Protein AF-A0A349B071-F1 (afdb_monomer_lite)

Foldseek 3Di:
DDDDDDPDDPPPPPDPPPLDDDCPDPLLVLQQVLCCVQQVDGDDPVSSRVSSSCCSVPVDHSVRVSLCSNLDLNSLQVVQQVVCCVPPVHGDDPVSSVVSSVVVVVPDDPD

Secondary structure (DSSP, 8-state):
----------------------TTSHHHHHHHHHHHHHHSSPPPHHHHHHHHHHHHHTSS-HHHHHHHHHTSHHHHHHHHHHHHHHHHSSPPPHHHHHHHHHHHHTT----

Radius of gyration: 20.9 Å; chains: 1; bounding box: 76×20×43 Å

pLDDT: mean 77.01, std 16.57, range [37.56, 96.5]

Sequence (111 aa):
GGPDRPLSGMRACRPDLRVVFDPAGPTADHVRAAFSLFLGRAPSSAELQEHTVAIDSGWIGRLEHARSLAVSLEWVGRTVDALYRSALGRPADDAGLRYWRDQVAAGLAIT

Structure (mmCIF, N/CA/C/O backbone):
data_AF-A0A349B071-F1
#
_entry.id   AF-A0A349B071-F1
#
loop_
_atom_site.group_PDB
_atom_site.id
_atom_site.type_symbol
_atom_site.label_atom_id
_atom_site.label_alt_id
_atom_site.label_comp_id
_atom_site.label_asym_id
_atom_site.label_entity_id
_atom_site.label_seq_id
_atom_site.pdbx_PDB_ins_code
_atom_site.Cartn_x
_atom_site.Cartn_y
_atom_site.Cartn_z
_atom_site.occupancy
_atom_site.B_iso_or_equiv
_atom_site.auth_seq_id
_atom_site.auth_comp_id
_atom_site.auth_asym_id
_atom_site.auth_atom_id
_atom_site.pdbx_PDB_model_num
ATOM 1 N N . GLY A 1 1 ? 58.998 -12.044 -7.816 1.00 37.56 1 GLY A N 1
ATOM 2 C CA . GLY A 1 1 ? 57.670 -11.495 -7.478 1.00 37.56 1 GLY A CA 1
ATOM 3 C C . GLY A 1 1 ? 57.032 -11.102 -8.783 1.00 37.56 1 GLY A C 1
ATOM 4 O O . GLY A 1 1 ? 57.682 -10.407 -9.542 1.00 37.56 1 GLY A O 1
ATOM 5 N N . GLY A 1 2 ? 55.926 -11.695 -9.211 1.00 42.56 2 GLY A N 1
ATOM 6 C CA . GLY A 1 2 ? 54.642 -11.737 -8.508 1.00 42.56 2 GLY A CA 1
ATOM 7 C C . GLY A 1 2 ? 53.715 -10.776 -9.271 1.00 42.56 2 GLY A C 1
ATOM 8 O O . GLY A 1 2 ? 54.002 -9.581 -9.254 1.00 42.56 2 GLY A O 1
ATOM 9 N N . PRO A 1 3 ? 52.723 -11.260 -10.043 1.00 51.94 3 PRO A N 1
ATOM 10 C CA . PRO A 1 3 ? 51.880 -10.409 -10.873 1.00 51.94 3 PRO A CA 1
ATOM 11 C C . PRO A 1 3 ? 50.629 -9.988 -10.094 1.00 51.94 3 PRO A C 1
ATOM 13 O O . PRO A 1 3 ? 49.746 -10.809 -9.888 1.00 51.94 3 PRO A O 1
ATOM 16 N N . ASP A 1 4 ? 50.508 -8.713 -9.727 1.00 43.84 4 ASP A N 1
ATOM 17 C CA . ASP A 1 4 ? 49.299 -8.190 -9.078 1.00 43.84 4 ASP A CA 1
ATOM 18 C C . ASP A 1 4 ? 48.683 -7.072 -9.921 1.00 43.84 4 ASP A C 1
ATOM 20 O O . ASP A 1 4 ? 48.942 -5.881 -9.753 1.00 43.84 4 ASP A O 1
ATOM 24 N N . ARG A 1 5 ? 47.858 -7.485 -10.887 1.00 54.44 5 ARG A N 1
ATOM 25 C CA . ARG A 1 5 ? 46.937 -6.606 -11.611 1.00 54.44 5 ARG A CA 1
ATOM 26 C C . ARG A 1 5 ? 45.577 -6.734 -10.910 1.00 54.44 5 ARG A C 1
ATOM 28 O O . ARG A 1 5 ? 44.997 -7.817 -10.981 1.00 54.44 5 ARG A O 1
ATOM 35 N N . PRO A 1 6 ? 45.052 -5.708 -10.218 1.00 45.72 6 PRO A N 1
ATOM 36 C CA . PRO A 1 6 ? 43.783 -5.852 -9.516 1.00 45.72 6 PRO A CA 1
ATOM 37 C C . PRO A 1 6 ? 42.625 -6.044 -10.505 1.00 45.72 6 PRO A C 1
ATOM 39 O O . PRO A 1 6 ? 42.352 -5.198 -11.358 1.00 45.72 6 PRO A O 1
ATOM 42 N N . LEU A 1 7 ? 41.925 -7.170 -10.355 1.00 47.44 7 LEU A N 1
ATOM 43 C CA . LEU A 1 7 ? 40.583 -7.398 -10.879 1.00 47.44 7 LEU A CA 1
ATOM 44 C C . LEU A 1 7 ? 39.598 -6.560 -10.054 1.00 47.44 7 LEU A C 1
ATOM 46 O O . LEU A 1 7 ? 39.198 -6.964 -8.967 1.00 47.44 7 LEU A O 1
ATOM 50 N N . SER A 1 8 ? 39.190 -5.393 -10.545 1.00 45.97 8 SER A N 1
ATOM 51 C CA . SER A 1 8 ? 37.939 -4.767 -10.096 1.00 45.97 8 SER A CA 1
ATOM 52 C C . SER A 1 8 ? 37.498 -3.697 -11.071 1.00 45.97 8 SER A C 1
ATOM 54 O O . SER A 1 8 ? 37.902 -2.541 -11.029 1.00 45.97 8 SER A O 1
ATOM 56 N N . GLY A 1 9 ? 36.661 -4.138 -11.996 1.00 41.72 9 GLY A N 1
ATOM 57 C CA . GLY A 1 9 ? 36.051 -3.293 -12.997 1.00 41.72 9 GLY A CA 1
ATOM 58 C C . GLY A 1 9 ? 34.989 -4.057 -13.763 1.00 41.72 9 GLY A C 1
ATOM 59 O O . GLY A 1 9 ? 34.910 -3.914 -14.977 1.00 41.72 9 GLY A O 1
ATOM 60 N N . MET A 1 10 ? 34.161 -4.858 -13.079 1.00 38.44 10 MET A N 1
ATOM 61 C CA . MET 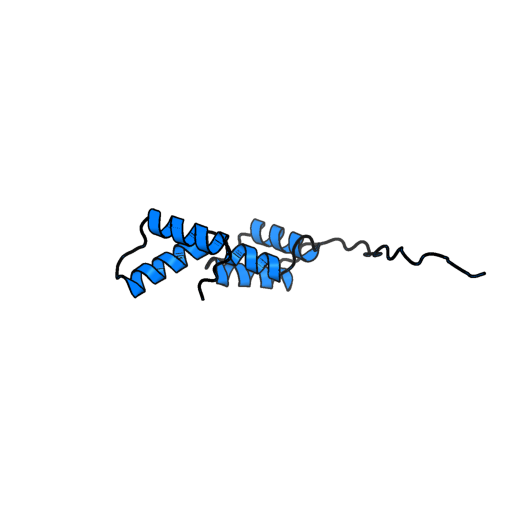A 1 10 ? 32.823 -5.164 -13.590 1.00 38.44 10 MET A CA 1
ATOM 62 C C . MET A 1 10 ? 32.030 -3.850 -13.580 1.00 38.44 10 MET A C 1
ATOM 64 O O . MET A 1 10 ? 31.149 -3.620 -12.760 1.00 38.44 10 MET A O 1
ATOM 68 N N . ARG A 1 11 ? 32.369 -2.952 -14.513 1.00 46.16 11 ARG A N 1
ATOM 69 C CA . ARG A 1 11 ? 31.387 -2.038 -15.071 1.00 46.16 11 ARG A CA 1
ATOM 70 C C . ARG A 1 11 ? 30.326 -2.960 -15.633 1.00 46.16 11 ARG A C 1
ATOM 72 O O . ARG A 1 11 ? 30.576 -3.660 -16.612 1.00 46.16 11 ARG A O 1
ATOM 79 N N . ALA A 1 12 ? 29.175 -3.003 -14.977 1.00 49.16 12 ALA A N 1
ATOM 80 C CA . ALA A 1 12 ? 27.976 -3.494 -15.612 1.00 49.16 12 ALA A CA 1
ATOM 81 C C . ALA A 1 12 ? 27.814 -2.681 -16.904 1.00 49.16 12 ALA A C 1
ATOM 83 O O . ALA A 1 12 ? 27.376 -1.533 -16.877 1.00 49.16 12 ALA A O 1
ATOM 84 N N . CYS A 1 13 ? 28.229 -3.248 -18.037 1.00 41.84 13 CYS A N 1
ATOM 85 C CA . CYS A 1 13 ? 27.707 -2.840 -19.328 1.00 41.84 13 CYS A CA 1
ATOM 86 C C . CYS A 1 13 ? 26.235 -3.257 -19.313 1.00 41.84 13 CYS A C 1
ATOM 88 O O . CYS A 1 13 ? 25.897 -4.343 -19.774 1.00 41.84 13 CYS A O 1
ATOM 90 N N . ARG A 1 14 ? 25.357 -2.444 -18.712 1.00 52.12 14 ARG A N 1
ATOM 91 C CA . ARG A 1 14 ? 23.936 -2.518 -19.052 1.00 52.12 14 ARG A CA 1
ATOM 92 C C . ARG A 1 14 ? 23.844 -1.932 -20.462 1.00 52.12 14 ARG A C 1
ATOM 94 O O . ARG A 1 14 ? 24.233 -0.775 -20.628 1.00 52.12 14 ARG A O 1
ATOM 101 N N . PRO A 1 15 ? 23.421 -2.707 -21.477 1.00 45.88 15 PRO A N 1
ATOM 102 C CA . PRO A 1 15 ? 23.109 -2.117 -22.768 1.00 45.88 15 PRO A CA 1
ATOM 103 C C . PRO A 1 15 ? 22.027 -1.057 -22.548 1.00 45.88 15 PRO A C 1
ATOM 105 O O . PRO A 1 15 ? 21.261 -1.156 -21.586 1.00 45.88 15 PRO A O 1
ATOM 108 N N . ASP A 1 16 ? 22.018 -0.046 -23.411 1.00 46.44 16 ASP A N 1
ATOM 109 C CA . ASP A 1 16 ? 21.072 1.071 -23.463 1.00 46.44 16 ASP A CA 1
ATOM 110 C C . ASP A 1 16 ? 19.626 0.555 -23.614 1.00 46.44 16 ASP A C 1
ATOM 112 O O . ASP A 1 16 ? 19.023 0.567 -24.685 1.00 46.44 16 ASP A O 1
ATOM 116 N N . LEU A 1 17 ? 19.078 -0.015 -22.540 1.00 51.28 17 LEU A N 1
ATOM 117 C CA . LEU A 1 17 ? 17.709 -0.481 -22.484 1.00 51.28 17 LEU A CA 1
ATOM 118 C C . LEU A 1 17 ? 16.872 0.771 -22.285 1.00 51.28 17 LEU A C 1
ATOM 120 O O . LEU A 1 17 ? 16.696 1.242 -21.160 1.00 51.28 17 LEU A O 1
ATOM 124 N N . ARG A 1 18 ? 16.362 1.325 -23.386 1.00 62.19 18 ARG A N 1
ATOM 125 C CA . ARG A 1 18 ? 15.222 2.232 -23.310 1.00 62.19 18 ARG A CA 1
ATOM 126 C C . ARG A 1 18 ? 14.117 1.509 -22.546 1.00 62.19 18 ARG A C 1
ATOM 128 O O . ARG A 1 18 ? 13.508 0.581 -23.070 1.00 62.19 18 ARG A O 1
ATOM 135 N N . VAL A 1 19 ? 13.890 1.925 -21.303 1.00 67.19 19 VAL A N 1
ATOM 136 C CA . VAL A 1 19 ? 12.751 1.485 -20.498 1.00 67.19 19 VAL A CA 1
ATOM 137 C C . VAL A 1 19 ? 11.515 2.111 -21.130 1.00 67.19 19 VAL A C 1
ATOM 139 O O . VAL A 1 19 ? 11.153 3.249 -20.839 1.00 67.19 19 VAL A O 1
ATOM 142 N N . VAL A 1 20 ? 10.931 1.405 -22.093 1.00 76.44 20 VAL A N 1
ATOM 143 C CA . VAL A 1 20 ? 9.647 1.769 -22.683 1.00 76.44 20 VAL A CA 1
ATOM 144 C C . VAL A 1 20 ? 8.570 1.172 -21.793 1.00 76.44 20 VAL A C 1
ATOM 146 O O . VAL A 1 20 ? 8.600 -0.019 -21.499 1.00 76.44 20 VAL A O 1
ATOM 149 N N . PHE A 1 21 ? 7.631 2.004 -21.354 1.00 85.81 21 PHE A N 1
ATOM 150 C CA . PHE A 1 21 ? 6.469 1.537 -20.613 1.00 85.81 21 PHE A CA 1
ATOM 151 C C . PHE A 1 21 ? 5.613 0.617 -21.494 1.00 85.81 21 PHE A C 1
ATOM 153 O O . PHE A 1 21 ? 5.095 1.061 -22.519 1.00 85.81 21 PHE A O 1
ATOM 160 N N . ASP A 1 22 ? 5.438 -0.633 -21.066 1.00 88.00 22 ASP A N 1
ATOM 161 C CA . ASP A 1 22 ? 4.524 -1.587 -21.690 1.00 88.00 22 ASP A CA 1
ATOM 162 C C . ASP A 1 22 ? 3.291 -1.823 -20.791 1.00 88.00 22 ASP A C 1
ATOM 164 O O . ASP A 1 22 ? 3.377 -2.556 -19.801 1.00 88.00 22 ASP A O 1
ATOM 168 N N . PRO A 1 23 ? 2.123 -1.218 -21.092 1.00 86.12 23 PRO A N 1
ATOM 169 C CA . PRO A 1 23 ? 0.927 -1.335 -20.251 1.00 86.12 23 PRO A CA 1
ATOM 170 C C . PRO A 1 23 ? 0.319 -2.746 -20.229 1.00 86.12 23 PRO A C 1
ATOM 172 O O . PRO A 1 23 ? -0.465 -3.058 -19.324 1.00 86.12 23 PRO A O 1
ATOM 175 N N . ALA A 1 24 ? 0.645 -3.588 -21.212 1.00 90.12 24 ALA A N 1
ATOM 176 C CA . ALA A 1 24 ? 0.177 -4.971 -21.318 1.00 90.12 24 ALA A CA 1
ATOM 177 C C . ALA A 1 24 ? 1.210 -5.994 -20.810 1.00 90.12 24 ALA A C 1
ATOM 179 O O . ALA A 1 24 ? 0.949 -7.194 -20.844 1.00 90.12 24 ALA A O 1
ATOM 180 N N . GLY A 1 25 ? 2.367 -5.526 -20.342 1.00 92.56 25 GLY A N 1
ATOM 181 C CA . GLY A 1 25 ? 3.492 -6.380 -20.003 1.00 92.56 25 GLY A CA 1
ATOM 182 C C . GLY A 1 25 ? 3.381 -7.060 -18.641 1.00 92.56 25 GLY A C 1
ATOM 183 O O . GLY A 1 25 ? 2.588 -6.657 -17.785 1.00 92.56 25 GLY A O 1
ATOM 184 N N . PRO A 1 26 ? 4.263 -8.036 -18.367 1.00 93.69 26 PRO A N 1
ATOM 185 C CA . PRO A 1 26 ? 4.257 -8.785 -17.112 1.00 93.69 26 PRO A CA 1
ATOM 186 C C . PRO A 1 26 ? 4.547 -7.909 -15.883 1.00 93.69 26 PRO A C 1
ATOM 188 O O . PRO A 1 26 ? 4.120 -8.234 -14.774 1.00 93.69 26 PRO A O 1
ATOM 191 N N . THR A 1 27 ? 5.285 -6.806 -16.046 1.00 93.62 27 THR A N 1
ATOM 192 C CA . THR A 1 27 ? 5.494 -5.827 -14.969 1.00 93.62 27 THR A CA 1
ATOM 193 C C . THR A 1 27 ? 4.196 -5.060 -14.675 1.00 93.62 27 THR A C 1
ATOM 195 O O . THR A 1 27 ? 3.823 -4.937 -13.509 1.00 93.62 27 THR A O 1
ATOM 198 N N . ALA A 1 28 ? 3.449 -4.640 -15.701 1.00 95.12 28 ALA A N 1
ATOM 199 C CA . ALA A 1 28 ? 2.148 -3.991 -15.535 1.00 95.12 28 ALA A CA 1
ATOM 200 C C . ALA A 1 28 ? 1.091 -4.937 -14.924 1.00 95.12 28 ALA A C 1
ATOM 202 O O . ALA A 1 28 ? 0.307 -4.515 -14.070 1.00 95.12 28 ALA A O 1
ATOM 203 N N . ASP A 1 29 ? 1.101 -6.226 -15.285 1.00 96.50 29 ASP A N 1
ATOM 204 C CA . ASP A 1 29 ? 0.261 -7.252 -14.647 1.00 96.50 29 ASP A CA 1
ATOM 205 C C . ASP A 1 29 ? 0.575 -7.416 -13.160 1.00 96.50 29 ASP A C 1
ATOM 207 O O . ASP A 1 29 ? -0.336 -7.460 -12.331 1.00 96.50 29 ASP A O 1
ATOM 211 N N . HIS A 1 30 ? 1.862 -7.445 -12.802 1.00 94.88 30 HIS A N 1
ATOM 212 C CA . HIS A 1 30 ? 2.281 -7.462 -11.404 1.00 94.88 30 HIS A CA 1
ATOM 213 C C . HIS A 1 30 ? 1.753 -6.239 -10.638 1.00 94.88 30 HIS A C 1
ATOM 215 O O . HIS A 1 30 ? 1.205 -6.407 -9.549 1.00 94.88 30 HIS A O 1
ATOM 221 N N . VAL A 1 31 ? 1.872 -5.028 -11.197 1.00 95.44 31 VAL A N 1
ATOM 222 C CA . VAL A 1 31 ? 1.374 -3.799 -10.553 1.00 95.44 31 VAL A CA 1
ATOM 223 C C . VAL A 1 31 ? -0.141 -3.869 -10.340 1.00 95.44 31 VAL A C 1
ATOM 225 O O . VAL A 1 31 ? -0.609 -3.620 -9.229 1.00 95.44 31 VAL A O 1
ATOM 228 N N . ARG A 1 32 ? -0.917 -4.286 -11.352 1.00 95.81 32 ARG A N 1
ATOM 229 C CA . ARG A 1 32 ? -2.377 -4.467 -11.228 1.00 95.81 32 ARG A CA 1
ATOM 230 C C . ARG A 1 32 ? -2.757 -5.477 -10.146 1.00 95.81 32 ARG A C 1
ATOM 232 O O . ARG A 1 32 ? -3.647 -5.202 -9.336 1.00 95.81 32 ARG A O 1
ATOM 239 N N . ALA A 1 33 ? -2.087 -6.628 -10.121 1.00 92.50 33 ALA A N 1
ATOM 240 C CA . ALA A 1 33 ? -2.337 -7.673 -9.135 1.00 92.50 33 ALA A CA 1
ATOM 241 C C . ALA A 1 33 ? -1.990 -7.204 -7.715 1.00 92.50 33 ALA A C 1
ATOM 243 O O . ALA A 1 33 ? -2.775 -7.413 -6.793 1.00 92.50 33 ALA A O 1
ATOM 244 N N . ALA A 1 34 ? -0.859 -6.514 -7.543 1.00 90.75 34 ALA A N 1
ATOM 245 C CA . ALA A 1 34 ? -0.432 -5.998 -6.248 1.00 90.75 34 ALA A CA 1
ATOM 246 C C . ALA A 1 34 ? -1.398 -4.927 -5.710 1.00 90.75 34 ALA A C 1
ATOM 248 O O . ALA A 1 34 ? -1.799 -4.990 -4.551 1.00 90.75 34 ALA A O 1
ATOM 249 N N . PHE A 1 35 ? -1.848 -3.996 -6.555 1.00 91.19 35 PHE A N 1
ATOM 250 C CA . PHE A 1 35 ? -2.863 -3.003 -6.183 1.00 91.19 35 PHE A CA 1
ATOM 251 C C . PHE A 1 35 ? -4.197 -3.653 -5.802 1.00 91.19 35 PHE A C 1
ATOM 253 O O . PHE A 1 35 ? -4.806 -3.278 -4.802 1.00 91.19 35 PHE A O 1
ATOM 260 N N . SER A 1 36 ? -4.628 -4.672 -6.546 1.00 88.75 36 SER A N 1
ATOM 261 C CA . SER A 1 36 ? -5.863 -5.395 -6.229 1.00 88.75 36 SER A CA 1
ATOM 262 C C . SER A 1 36 ? -5.754 -6.139 -4.895 1.00 88.75 36 SER A C 1
ATOM 264 O O . SER A 1 36 ? -6.683 -6.090 -4.09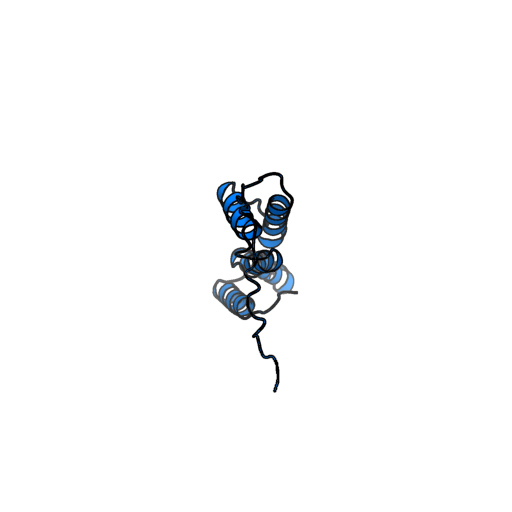4 1.00 88.75 36 SER A O 1
ATOM 266 N N . LEU A 1 37 ? -4.612 -6.781 -4.630 1.00 81.94 37 LEU A N 1
ATOM 267 C CA . LEU A 1 37 ? -4.375 -7.553 -3.411 1.00 81.94 37 LEU A CA 1
ATOM 268 C C . LEU A 1 37 ? -4.264 -6.667 -2.163 1.00 81.94 37 LEU A C 1
ATOM 270 O O . LEU A 1 37 ? -4.896 -6.953 -1.151 1.00 81.94 37 LEU A O 1
ATOM 274 N N . PHE A 1 38 ? -3.468 -5.598 -2.228 1.00 81.56 38 PHE A N 1
ATOM 275 C CA . PHE A 1 38 ? -3.160 -4.773 -1.056 1.00 81.56 38 PHE A CA 1
ATOM 276 C C . PHE A 1 38 ? -4.077 -3.558 -0.917 1.00 81.56 38 PHE A C 1
ATOM 278 O O . PHE A 1 38 ? -4.411 -3.160 0.190 1.00 81.56 38 PHE A O 1
ATOM 285 N N . LEU A 1 39 ? -4.530 -2.959 -2.017 1.00 82.69 39 LEU A N 1
ATOM 286 C CA . LEU A 1 39 ? -5.358 -1.749 -1.974 1.00 82.69 39 LEU A CA 1
ATOM 287 C C . LEU A 1 39 ? -6.815 -2.013 -2.364 1.00 82.69 39 LEU A C 1
ATOM 289 O O . LEU A 1 39 ? -7.633 -1.092 -2.315 1.00 82.69 39 LEU A O 1
ATOM 293 N N . GLY A 1 40 ? -7.179 -3.236 -2.761 1.00 80.38 40 GLY A N 1
ATOM 294 C CA . GLY A 1 40 ? -8.552 -3.580 -3.144 1.00 80.38 40 GLY A CA 1
ATOM 295 C C . GLY A 1 40 ? -9.108 -2.713 -4.280 1.00 80.38 40 GLY A C 1
ATOM 296 O O . GLY A 1 40 ? -10.318 -2.514 -4.353 1.00 80.38 40 GLY A O 1
ATOM 297 N N . ARG A 1 41 ? -8.236 -2.133 -5.114 1.00 87.94 41 ARG A N 1
ATOM 298 C CA . ARG A 1 41 ? -8.594 -1.271 -6.249 1.00 87.94 41 ARG A CA 1
ATOM 299 C C . ARG A 1 41 ? -7.625 -1.479 -7.405 1.00 87.94 41 ARG A C 1
ATOM 301 O O . ARG A 1 41 ? -6.499 -1.917 -7.194 1.00 87.94 41 ARG A O 1
ATOM 308 N N . ALA A 1 42 ? -8.036 -1.105 -8.613 1.00 90.50 42 ALA A N 1
ATOM 309 C CA . ALA A 1 42 ? -7.116 -1.001 -9.741 1.00 90.50 42 ALA A CA 1
ATOM 310 C C . ALA A 1 42 ? -6.226 0.258 -9.610 1.00 90.50 42 ALA A C 1
ATOM 312 O O . ALA A 1 42 ? -6.678 1.270 -9.054 1.00 90.50 42 ALA A O 1
ATOM 313 N N . PRO A 1 43 ? -4.980 0.225 -10.119 1.00 91.12 43 PRO A N 1
ATOM 314 C CA . PRO A 1 43 ? -4.166 1.428 -10.253 1.00 91.12 43 PRO A CA 1
ATOM 315 C C . PRO A 1 43 ? -4.764 2.354 -11.320 1.00 91.12 43 PRO A C 1
ATOM 317 O O . PRO A 1 43 ? -5.311 1.893 -12.325 1.00 91.12 43 PRO A O 1
ATOM 320 N N . SER A 1 44 ? -4.627 3.662 -11.127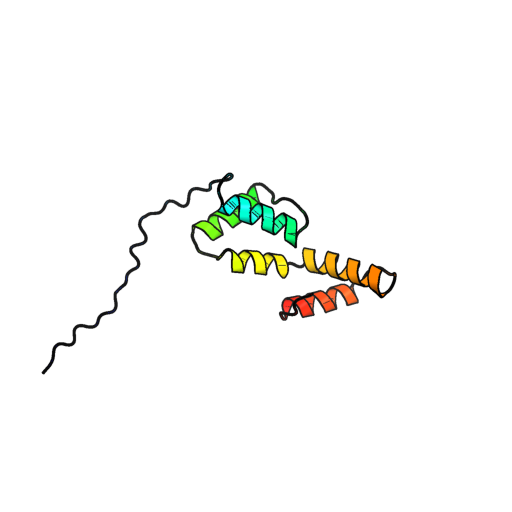 1.00 93.75 44 SER A N 1
ATOM 321 C CA . SER A 1 44 ? -4.842 4.643 -12.194 1.00 93.75 44 SER A CA 1
ATOM 322 C C . SER A 1 44 ? -3.801 4.473 -13.310 1.00 93.75 44 SER A C 1
ATOM 324 O O . SER A 1 44 ? -2.775 3.815 -13.132 1.00 93.75 44 SER A O 1
ATOM 326 N N . SER A 1 45 ? -4.032 5.082 -14.478 1.00 93.12 45 SER A N 1
ATOM 327 C CA . SER A 1 45 ? -3.073 5.026 -15.592 1.00 93.12 45 SER A CA 1
ATOM 328 C C . SER A 1 45 ? -1.714 5.643 -15.242 1.00 93.12 45 SER A C 1
ATOM 330 O O . SER A 1 45 ? -0.692 5.143 -15.705 1.00 93.12 45 SER A O 1
ATOM 332 N N . ALA A 1 46 ? -1.702 6.692 -14.411 1.00 92.19 46 ALA A N 1
ATOM 333 C CA . ALA A 1 46 ? -0.480 7.327 -13.921 1.00 92.19 46 ALA A CA 1
ATOM 334 C C . ALA A 1 46 ? 0.282 6.404 -12.958 1.00 92.19 46 ALA A C 1
ATOM 336 O O . ALA A 1 46 ? 1.442 6.095 -13.210 1.00 92.19 46 ALA A O 1
ATOM 337 N N . GLU A 1 47 ? -0.393 5.865 -11.935 1.00 92.56 47 GLU A N 1
ATOM 338 C CA . GLU A 1 47 ? 0.211 4.911 -10.989 1.00 92.56 47 GLU A CA 1
ATOM 339 C C . GLU A 1 47 ? 0.758 3.673 -11.718 1.00 92.56 47 GLU A C 1
ATOM 341 O O . GLU A 1 47 ? 1.883 3.239 -11.473 1.00 92.56 47 GLU A O 1
ATOM 346 N N . LEU A 1 48 ? -0.008 3.118 -12.666 1.00 95.44 48 LEU A N 1
ATOM 347 C CA . LEU A 1 48 ? 0.424 1.965 -13.453 1.00 95.44 48 LEU A CA 1
ATOM 348 C C . LEU A 1 48 ? 1.715 2.262 -14.226 1.00 95.44 48 LEU A C 1
ATOM 350 O O . LEU A 1 48 ? 2.614 1.420 -14.250 1.00 95.44 48 LEU A O 1
ATOM 354 N N . GLN A 1 49 ? 1.817 3.442 -14.841 1.00 93.88 49 GLN A N 1
ATOM 355 C CA . GLN A 1 49 ? 3.006 3.856 -15.579 1.00 93.88 49 GLN A CA 1
ATOM 356 C C . GLN A 1 49 ? 4.205 4.084 -14.659 1.00 93.88 49 GLN A C 1
ATOM 358 O O . GLN A 1 49 ? 5.272 3.526 -14.912 1.00 93.88 49 GLN A O 1
ATOM 363 N N . GLU A 1 50 ? 4.032 4.846 -13.583 1.00 91.62 50 GLU A N 1
ATOM 364 C CA . GLU A 1 50 ? 5.104 5.181 -12.644 1.00 91.62 50 GLU A CA 1
ATOM 365 C C . GLU A 1 50 ? 5.722 3.930 -12.012 1.00 91.62 50 GLU A C 1
ATOM 367 O O . GLU A 1 50 ? 6.939 3.736 -12.072 1.00 91.62 50 GLU A O 1
ATOM 372 N N . HIS A 1 51 ? 4.893 3.030 -11.477 1.00 92.62 51 HIS A N 1
ATOM 373 C CA . HIS A 1 51 ? 5.378 1.806 -10.840 1.00 92.62 51 HIS A CA 1
ATOM 374 C C . HIS A 1 51 ? 6.009 0.834 -11.843 1.00 92.62 51 HIS A C 1
ATOM 376 O O . HIS A 1 51 ? 7.017 0.199 -11.528 1.00 92.62 51 HIS A O 1
ATOM 382 N N . THR A 1 52 ? 5.474 0.745 -13.065 1.00 94.88 52 THR A N 1
ATOM 383 C CA . THR A 1 52 ? 6.060 -0.100 -14.118 1.00 94.88 52 THR A CA 1
ATOM 384 C C . THR A 1 52 ? 7.437 0.414 -14.526 1.00 94.88 52 THR A C 1
ATOM 386 O O . THR A 1 52 ? 8.399 -0.352 -14.524 1.00 94.88 52 THR A O 1
ATOM 389 N N . VAL A 1 53 ? 7.570 1.722 -14.778 1.00 92.81 53 VAL A N 1
ATOM 390 C CA . VAL A 1 53 ? 8.860 2.339 -15.118 1.00 92.81 53 VAL A CA 1
ATOM 391 C C . VAL A 1 53 ? 9.862 2.162 -13.981 1.00 92.81 53 VAL A C 1
ATOM 393 O O . VAL A 1 53 ? 11.010 1.810 -14.249 1.00 92.81 53 VAL A O 1
ATOM 396 N N . ALA A 1 54 ? 9.456 2.350 -12.723 1.00 90.25 54 ALA A N 1
ATOM 397 C CA . ALA A 1 54 ? 10.333 2.182 -11.563 1.00 90.25 54 ALA A CA 1
ATOM 398 C C . ALA A 1 54 ? 10.858 0.741 -11.407 1.00 90.25 54 ALA A C 1
ATOM 400 O O . ALA A 1 54 ? 12.021 0.542 -11.042 1.00 90.25 54 ALA A O 1
ATOM 401 N N . ILE A 1 55 ? 10.027 -0.260 -11.718 1.00 92.81 55 ILE A N 1
ATOM 402 C CA . ILE A 1 55 ? 10.408 -1.676 -11.658 1.00 92.81 55 ILE A CA 1
ATOM 403 C C . ILE A 1 55 ? 11.277 -2.073 -12.860 1.00 92.81 55 ILE A C 1
ATOM 405 O O . ILE A 1 55 ? 12.311 -2.711 -12.669 1.00 92.81 55 ILE A O 1
ATOM 409 N N . ASP A 1 56 ? 10.919 -1.677 -14.085 1.00 91.69 56 ASP A N 1
ATOM 410 C CA . ASP A 1 56 ? 11.660 -2.067 -15.300 1.00 91.69 56 ASP A CA 1
ATOM 411 C C . ASP A 1 56 ? 13.037 -1.390 -15.401 1.00 91.69 56 ASP A C 1
ATOM 413 O O . ASP A 1 56 ? 14.002 -1.954 -15.921 1.00 91.69 56 ASP A O 1
ATOM 417 N N . SER A 1 57 ? 13.171 -0.185 -14.853 1.00 86.94 57 SER A N 1
ATOM 418 C CA . SER A 1 57 ? 14.471 0.485 -14.702 1.00 86.94 57 SER A CA 1
ATOM 419 C C . SER A 1 57 ? 15.342 -0.139 -13.604 1.00 86.94 57 SER A C 1
ATOM 421 O O . SER A 1 57 ? 16.577 -0.065 -13.681 1.00 86.94 57 SER A O 1
ATOM 423 N N . GLY A 1 58 ? 14.724 -0.826 -12.639 1.00 88.06 58 GLY A N 1
ATOM 424 C CA . GLY A 1 58 ? 15.387 -1.472 -11.511 1.00 88.06 58 GLY A CA 1
ATOM 425 C C . GLY A 1 58 ? 15.672 -0.540 -10.331 1.00 88.06 58 GLY A C 1
ATOM 426 O O . GLY A 1 58 ? 16.509 -0.888 -9.502 1.00 88.06 58 GLY A O 1
ATO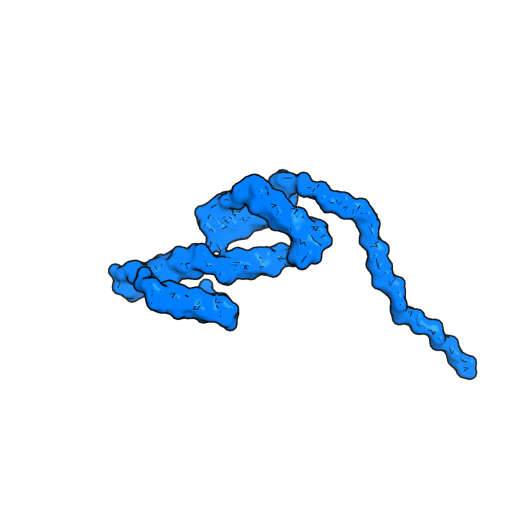M 427 N N . TRP A 1 59 ? 15.010 0.623 -10.240 1.00 85.88 59 TRP A N 1
ATOM 428 C CA . TRP A 1 59 ? 15.084 1.488 -9.050 1.00 85.88 59 TRP A CA 1
ATOM 429 C C . TRP A 1 59 ? 14.481 0.804 -7.819 1.00 85.88 59 TRP A C 1
ATOM 431 O O . TRP A 1 59 ? 14.989 0.971 -6.714 1.00 85.88 59 TRP A O 1
ATOM 441 N N . ILE A 1 60 ? 13.425 0.009 -8.021 1.00 86.31 60 ILE A N 1
ATOM 442 C CA . ILE A 1 60 ? 12.818 -0.850 -6.999 1.00 86.31 60 ILE A CA 1
ATOM 443 C C . ILE A 1 60 ? 12.567 -2.254 -7.564 1.00 86.31 60 ILE A C 1
ATOM 445 O O . ILE A 1 60 ? 12.288 -2.425 -8.749 1.00 86.31 60 ILE A O 1
ATOM 449 N N . GLY A 1 61 ? 12.652 -3.282 -6.718 1.00 91.56 61 GLY A N 1
ATOM 450 C CA . GLY A 1 61 ? 12.296 -4.655 -7.094 1.00 91.56 61 GLY A CA 1
ATOM 451 C C . GLY A 1 61 ? 10.806 -4.949 -6.884 1.00 91.56 61 GLY A C 1
ATOM 452 O O . GLY A 1 61 ? 10.158 -4.315 -6.056 1.00 91.56 61 GLY A O 1
ATOM 453 N N . ARG A 1 62 ? 10.264 -5.977 -7.556 1.00 89.19 62 ARG A N 1
ATOM 454 C CA . ARG A 1 62 ? 8.858 -6.417 -7.370 1.00 89.19 62 ARG A CA 1
ATOM 455 C C . ARG A 1 62 ? 8.514 -6.753 -5.915 1.00 89.19 62 ARG A C 1
ATOM 457 O O . ARG A 1 62 ? 7.422 -6.442 -5.453 1.00 89.19 62 ARG A O 1
ATOM 464 N N . LEU A 1 63 ? 9.447 -7.377 -5.190 1.00 85.25 63 LEU A N 1
ATOM 465 C CA . LEU A 1 63 ? 9.276 -7.678 -3.765 1.00 85.25 63 LEU A CA 1
ATOM 466 C C . LEU A 1 63 ? 9.186 -6.398 -2.927 1.00 85.25 63 LEU A C 1
ATOM 468 O O . LEU A 1 63 ? 8.350 -6.311 -2.035 1.00 85.25 63 LEU A O 1
ATOM 472 N N . GLU A 1 64 ? 10.025 -5.411 -3.231 1.00 85.69 64 GLU A N 1
ATOM 473 C CA . GLU A 1 64 ? 10.044 -4.137 -2.513 1.00 85.69 64 GLU A CA 1
ATOM 474 C C . GLU A 1 64 ? 8.774 -3.325 -2.785 1.00 85.69 64 GLU A C 1
ATOM 476 O O . GLU A 1 64 ? 8.154 -2.822 -1.856 1.00 85.69 64 GLU A O 1
ATOM 481 N N . HIS A 1 65 ? 8.310 -3.306 -4.036 1.00 91.38 65 HIS A N 1
ATOM 482 C CA . HIS A 1 65 ? 7.026 -2.714 -4.409 1.00 91.38 65 HIS A CA 1
ATOM 483 C C . HIS A 1 65 ? 5.837 -3.383 -3.691 1.00 91.38 65 HIS A C 1
ATOM 485 O O . HIS A 1 65 ? 4.966 -2.709 -3.142 1.00 91.38 65 HIS A O 1
ATOM 491 N N . ALA A 1 66 ? 5.802 -4.718 -3.640 1.00 87.00 66 ALA A N 1
ATOM 492 C CA . ALA A 1 66 ? 4.760 -5.435 -2.906 1.00 87.00 66 ALA A CA 1
ATOM 493 C C . ALA A 1 66 ? 4.794 -5.108 -1.403 1.00 87.00 66 ALA A C 1
ATOM 495 O O . ALA A 1 66 ? 3.747 -4.885 -0.800 1.00 87.00 66 ALA A O 1
ATOM 496 N N . ARG A 1 67 ? 5.990 -5.015 -0.806 1.00 82.19 67 ARG A N 1
ATOM 497 C CA . ARG A 1 67 ? 6.155 -4.598 0.593 1.00 82.19 67 ARG A CA 1
ATOM 498 C C . ARG A 1 67 ? 5.658 -3.181 0.825 1.00 82.19 67 ARG A C 1
ATOM 500 O O . ARG A 1 67 ? 4.909 -2.989 1.775 1.00 82.19 67 ARG A O 1
ATOM 507 N N . SER A 1 68 ? 6.004 -2.222 -0.039 1.00 80.75 68 SER A N 1
ATOM 508 C CA . SER A 1 68 ? 5.557 -0.831 0.111 1.00 80.75 68 SER A CA 1
ATOM 509 C C . SER A 1 68 ? 4.034 -0.702 0.075 1.00 80.75 68 SER A C 1
ATOM 511 O O . SER A 1 68 ? 3.474 0.129 0.782 1.00 80.75 68 SER A O 1
ATOM 513 N N . LEU A 1 69 ? 3.353 -1.547 -0.708 1.00 82.25 69 LEU A N 1
ATOM 514 C CA . LEU A 1 69 ? 1.890 -1.615 -0.729 1.00 82.25 69 LEU A CA 1
ATOM 515 C C . LEU A 1 69 ? 1.318 -2.322 0.509 1.00 82.25 69 LEU A C 1
ATOM 517 O O . LEU A 1 69 ? 0.318 -1.862 1.052 1.00 82.25 69 LEU A O 1
ATOM 521 N N . ALA A 1 70 ? 1.960 -3.390 0.989 1.00 72.44 70 ALA A N 1
ATOM 522 C CA . ALA A 1 70 ? 1.537 -4.123 2.185 1.00 72.44 70 ALA A CA 1
ATOM 523 C C . ALA A 1 70 ? 1.649 -3.289 3.471 1.00 72.44 70 ALA A C 1
ATOM 525 O O . ALA A 1 70 ? 0.822 -3.420 4.368 1.00 72.44 70 ALA A O 1
ATOM 526 N N . VAL A 1 71 ? 2.648 -2.405 3.553 1.00 69.75 71 VAL A N 1
ATOM 527 C CA . VAL A 1 71 ? 2.792 -1.458 4.671 1.00 69.75 71 VAL A CA 1
ATOM 528 C C . VAL A 1 71 ? 2.067 -0.132 4.424 1.00 69.75 71 VAL A C 1
ATOM 530 O O . VAL A 1 71 ? 2.108 0.759 5.274 1.00 69.75 71 VAL A O 1
ATOM 533 N N . SER A 1 72 ? 1.404 0.027 3.272 1.00 65.38 72 SER A N 1
ATOM 534 C CA . SER A 1 72 ? 0.667 1.248 2.954 1.00 65.38 72 SER A CA 1
ATOM 535 C C . SER A 1 72 ? -0.533 1.413 3.888 1.00 65.38 72 SER A C 1
ATOM 537 O O . SER A 1 72 ? -1.308 0.481 4.127 1.00 65.38 72 SER A O 1
ATOM 539 N N . LEU A 1 73 ? -0.706 2.637 4.398 1.00 55.84 73 LEU A N 1
ATOM 540 C CA . LEU A 1 73 ? -1.712 3.012 5.396 1.00 55.84 73 LEU A CA 1
ATOM 541 C C . LEU A 1 73 ? -3.155 2.627 5.014 1.00 55.84 73 LEU A C 1
ATOM 543 O O . LEU A 1 73 ? -3.976 2.396 5.902 1.00 55.84 73 LEU A O 1
ATOM 547 N N . GLU A 1 74 ? -3.478 2.546 3.720 1.00 60.03 74 GLU A N 1
ATOM 548 C CA . GLU A 1 74 ? -4.821 2.178 3.248 1.00 60.03 74 GLU A CA 1
ATOM 549 C C . GLU A 1 74 ? -5.172 0.703 3.496 1.00 60.03 74 GLU A C 1
ATOM 551 O O . GLU A 1 74 ? -6.344 0.391 3.741 1.00 60.03 74 GLU A O 1
ATOM 556 N N . TRP A 1 75 ? -4.184 -0.201 3.449 1.00 64.94 75 TRP A N 1
ATOM 557 C CA . TRP A 1 75 ? -4.387 -1.618 3.764 1.00 64.94 75 TRP A CA 1
ATOM 558 C C . TRP A 1 75 ? -4.536 -1.824 5.268 1.00 64.94 75 TRP A C 1
ATOM 560 O O . TRP A 1 75 ? -5.425 -2.554 5.711 1.00 64.94 75 TRP A O 1
ATOM 570 N N . VAL A 1 76 ? -3.717 -1.124 6.058 1.00 68.38 76 VAL A N 1
ATOM 571 C CA . VAL A 1 76 ? -3.763 -1.207 7.522 1.00 68.38 76 VAL A CA 1
ATOM 572 C C . VAL A 1 76 ? -5.114 -0.737 8.039 1.00 68.38 76 VAL A C 1
ATOM 574 O O . VAL A 1 76 ? -5.741 -1.453 8.809 1.00 68.38 76 VAL A O 1
ATOM 577 N N . GLY A 1 77 ? -5.619 0.406 7.565 1.00 70.06 77 GLY A N 1
ATOM 578 C CA . GLY A 1 77 ? -6.919 0.916 8.002 1.00 70.06 77 GLY A CA 1
ATOM 579 C C . GLY A 1 77 ? -8.067 -0.065 7.744 1.00 70.06 77 GLY A C 1
ATOM 580 O O . GLY A 1 77 ? -8.848 -0.352 8.647 1.00 70.06 77 GLY A O 1
ATOM 581 N N . ARG A 1 78 ? -8.140 -0.637 6.534 1.00 71.88 78 ARG A N 1
ATOM 582 C CA . ARG A 1 78 ? -9.203 -1.590 6.168 1.00 71.88 78 ARG A CA 1
ATOM 583 C C . ARG A 1 78 ? -9.079 -2.929 6.891 1.00 71.88 78 ARG A C 1
ATOM 585 O O . ARG A 1 78 ? -10.086 -3.461 7.351 1.00 71.88 78 ARG A O 1
ATOM 592 N N . THR A 1 79 ? -7.865 -3.458 7.009 1.00 74.81 79 THR A N 1
ATOM 593 C CA . THR A 1 79 ? -7.611 -4.742 7.677 1.00 74.81 79 THR A CA 1
ATOM 594 C C . THR A 1 79 ? -7.866 -4.639 9.178 1.00 74.81 79 THR A C 1
ATOM 596 O O . THR A 1 79 ? -8.552 -5.485 9.746 1.00 74.81 79 THR A O 1
ATOM 599 N N . VAL A 1 80 ? -7.386 -3.573 9.822 1.00 79.00 80 VAL A N 1
ATOM 600 C CA . VAL A 1 80 ? -7.592 -3.331 11.257 1.00 79.00 80 VAL A CA 1
ATOM 601 C C . VAL A 1 80 ? -9.066 -3.108 11.565 1.00 79.00 80 VAL A C 1
ATOM 603 O O . VAL A 1 80 ? -9.574 -3.676 12.526 1.00 79.00 80 VAL A O 1
ATOM 606 N N . ASP A 1 81 ? -9.780 -2.345 10.741 1.00 82.00 81 ASP A N 1
ATOM 607 C CA . ASP A 1 81 ? -11.211 -2.133 10.945 1.00 82.00 81 ASP A CA 1
ATOM 608 C C . ASP A 1 81 ? -12.020 -3.432 10.767 1.00 82.00 81 ASP A C 1
ATOM 610 O O . ASP A 1 81 ? -12.905 -3.730 11.571 1.00 82.00 81 ASP A O 1
ATOM 614 N N . ALA A 1 82 ? -11.667 -4.274 9.787 1.00 82.25 82 ALA A N 1
ATOM 615 C CA . ALA A 1 82 ? -12.265 -5.601 9.638 1.00 82.25 82 ALA A CA 1
ATOM 616 C C . ALA A 1 82 ? -12.003 -6.501 10.862 1.00 82.25 82 ALA A C 1
ATOM 618 O O . ALA A 1 82 ? -12.922 -7.180 11.326 1.00 82.25 82 ALA A O 1
ATOM 619 N N . LEU A 1 83 ? -10.787 -6.466 11.418 1.00 82.31 83 LEU A N 1
ATOM 620 C CA . LEU A 1 83 ? -10.421 -7.199 12.635 1.00 82.31 83 LEU A CA 1
ATOM 621 C C . LEU A 1 83 ? -11.157 -6.679 13.877 1.00 82.31 83 LEU A C 1
ATOM 623 O O . LEU A 1 83 ? -11.604 -7.469 14.703 1.00 82.31 83 LEU A O 1
ATOM 627 N N . TYR A 1 84 ? -11.339 -5.365 14.009 1.00 87.31 84 TYR A N 1
ATOM 628 C CA . TYR A 1 84 ? -12.123 -4.777 15.097 1.00 87.31 84 TYR A CA 1
ATOM 629 C C . TYR A 1 84 ? -13.580 -5.228 15.038 1.00 87.31 84 TYR A C 1
ATOM 631 O O . TYR A 1 84 ? -14.150 -5.631 16.054 1.00 87.31 84 TYR A O 1
ATOM 6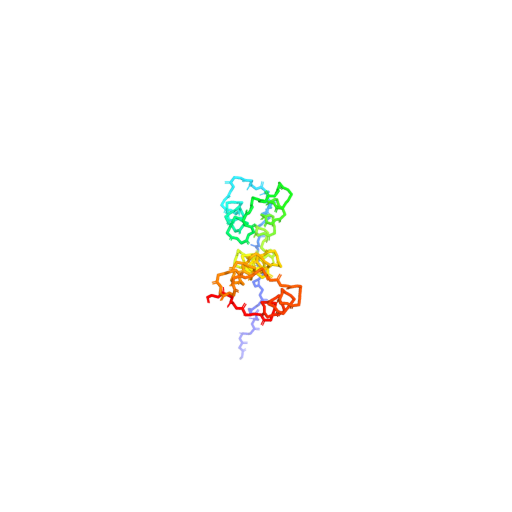39 N N . ARG A 1 85 ? -14.178 -5.238 13.845 1.00 88.69 85 ARG A N 1
ATOM 640 C CA . ARG A 1 85 ? -15.556 -5.709 13.681 1.00 88.69 85 ARG A CA 1
ATOM 641 C C . ARG A 1 85 ? -15.687 -7.199 13.977 1.00 88.69 85 ARG A C 1
ATOM 643 O O . ARG A 1 85 ? -16.653 -7.582 14.629 1.00 88.69 85 ARG A O 1
ATOM 650 N N . SER A 1 86 ? -14.738 -8.029 13.538 1.00 86.12 86 SER A N 1
ATOM 651 C CA . SER A 1 86 ? -14.803 -9.479 13.757 1.00 86.12 86 SER A CA 1
ATOM 652 C C . SER A 1 86 ? -14.513 -9.883 15.205 1.00 86.12 86 SER A C 1
ATOM 654 O O . SER A 1 86 ? -15.203 -10.750 15.735 1.00 86.12 86 SER A O 1
ATOM 656 N N . ALA A 1 87 ? -13.534 -9.251 15.858 1.00 85.69 87 ALA A N 1
ATOM 657 C CA . ALA A 1 87 ? -13.103 -9.615 17.207 1.00 85.69 87 ALA A CA 1
ATOM 658 C C . ALA A 1 87 ? -13.874 -8.882 18.314 1.00 85.69 87 ALA A C 1
ATOM 660 O O . ALA A 1 87 ? -14.086 -9.441 19.388 1.00 85.69 87 ALA A O 1
ATOM 661 N N . LEU A 1 88 ? -14.275 -7.628 18.075 1.00 88.81 88 LEU A N 1
ATOM 662 C CA . LEU A 1 88 ? -14.847 -6.740 19.096 1.00 88.81 88 LEU A CA 1
ATOM 663 C C . LEU A 1 88 ? -16.274 -6.277 18.772 1.00 88.81 88 LEU A C 1
ATOM 665 O O . LEU A 1 88 ? -16.887 -5.602 19.598 1.00 88.81 88 LEU A O 1
ATOM 669 N N . GLY A 1 89 ? -16.806 -6.589 17.585 1.00 90.44 89 GLY A N 1
ATOM 670 C CA . GLY A 1 89 ? -18.161 -6.195 17.185 1.00 90.44 89 GLY A CA 1
ATOM 671 C C . GLY A 1 89 ? -18.356 -4.686 16.999 1.00 90.44 89 GLY A C 1
ATOM 672 O O . GLY A 1 89 ? -19.489 -4.213 16.966 1.00 90.44 89 GLY A O 1
ATOM 673 N N . ARG A 1 90 ? -17.270 -3.913 16.888 1.00 86.75 90 ARG A N 1
ATOM 674 C CA . ARG A 1 90 ? -17.292 -2.452 16.712 1.00 86.75 90 ARG A CA 1
ATOM 675 C C . ARG A 1 90 ? -16.267 -2.022 15.659 1.00 86.75 90 ARG A C 1
ATOM 677 O O . ARG A 1 90 ? -15.313 -2.764 15.458 1.00 86.75 90 ARG A O 1
ATOM 684 N N . PRO A 1 91 ? -16.426 -0.869 14.988 1.00 84.62 91 PRO A N 1
ATOM 685 C CA . PRO A 1 91 ? -15.379 -0.320 14.125 1.00 84.62 91 PRO A CA 1
ATOM 686 C C . PRO A 1 91 ? -14.153 0.122 14.937 1.00 84.62 91 PRO A C 1
ATOM 688 O O . PRO A 1 91 ? -14.243 0.337 16.151 1.00 84.62 91 PRO A O 1
ATOM 691 N N . ALA A 1 92 ? -13.013 0.262 14.265 1.00 82.56 92 ALA A N 1
ATOM 692 C CA . ALA A 1 92 ? -11.813 0.817 14.875 1.00 82.56 92 ALA A CA 1
ATOM 693 C C . ALA A 1 92 ? -11.962 2.327 15.115 1.00 82.56 92 ALA A C 1
ATOM 695 O O . ALA A 1 92 ? -12.410 3.067 14.242 1.00 82.56 92 ALA A O 1
ATOM 696 N N . ASP A 1 93 ? -11.579 2.782 16.308 1.00 83.88 93 ASP A N 1
ATOM 697 C CA . ASP A 1 93 ? -11.456 4.204 16.629 1.00 83.88 93 ASP A CA 1
ATOM 698 C C . ASP A 1 93 ? -10.113 4.777 16.135 1.00 83.88 93 ASP A C 1
ATOM 700 O O . ASP A 1 93 ? -9.161 4.035 15.872 1.00 83.88 93 ASP A O 1
ATOM 704 N N . ASP A 1 94 ? -10.016 6.106 16.028 1.00 80.75 94 ASP A N 1
ATOM 705 C CA . ASP A 1 94 ? -8.824 6.793 15.511 1.00 80.75 94 ASP A CA 1
ATOM 706 C C . ASP A 1 94 ? -7.535 6.453 16.280 1.00 80.75 94 ASP A C 1
ATOM 708 O O . ASP A 1 94 ? -6.459 6.358 15.680 1.00 80.75 94 ASP A O 1
ATOM 712 N N . ALA A 1 95 ? -7.620 6.247 17.600 1.00 83.81 95 ALA A N 1
ATOM 713 C CA . ALA A 1 95 ? -6.462 5.885 18.416 1.00 83.81 95 ALA A CA 1
ATOM 714 C C . ALA A 1 95 ? -6.030 4.434 18.153 1.00 83.81 95 ALA A C 1
ATOM 716 O O . ALA A 1 95 ? -4.836 4.166 18.006 1.00 83.81 95 ALA A O 1
ATOM 717 N N . GLY A 1 96 ? -6.991 3.518 18.013 1.00 81.00 96 GLY A N 1
ATOM 718 C CA . GLY A 1 96 ? -6.753 2.142 17.583 1.00 81.00 96 GLY A CA 1
ATOM 719 C C . GLY A 1 96 ? -6.091 2.068 16.206 1.00 81.00 96 GLY A C 1
ATOM 720 O O . GLY A 1 96 ? -5.040 1.446 16.059 1.00 81.00 96 GLY A O 1
ATOM 721 N N . LEU A 1 97 ? -6.642 2.759 15.205 1.00 79.94 97 LEU A N 1
ATOM 722 C CA . LEU A 1 97 ? -6.071 2.812 13.852 1.00 79.94 97 LEU A CA 1
ATOM 723 C C . LEU A 1 97 ? -4.640 3.364 13.852 1.00 79.94 97 LEU A C 1
ATOM 725 O O . LEU A 1 97 ? -3.761 2.830 13.172 1.00 79.94 97 LEU A O 1
ATOM 729 N N . ARG A 1 98 ? -4.392 4.414 14.643 1.00 79.81 98 ARG A N 1
ATOM 730 C CA . ARG A 1 98 ? -3.060 4.998 14.830 1.00 79.81 98 ARG A CA 1
ATOM 731 C C . ARG A 1 98 ? -2.075 3.998 15.428 1.00 79.81 98 ARG A C 1
ATOM 733 O O . ARG A 1 98 ? -0.981 3.865 14.891 1.00 79.81 98 ARG A O 1
ATOM 740 N N . TYR A 1 99 ? -2.467 3.280 16.477 1.00 81.56 99 TYR A N 1
ATOM 741 C CA . TYR A 1 99 ? -1.623 2.258 17.093 1.00 81.56 99 TYR A CA 1
ATOM 742 C C . TYR A 1 99 ? -1.222 1.176 16.084 1.00 81.56 99 TYR A C 1
ATOM 744 O O . TYR A 1 99 ? -0.038 0.915 15.891 1.00 81.56 99 TYR A O 1
ATOM 752 N N . TRP A 1 100 ? -2.191 0.589 15.379 1.00 78.56 100 TRP A N 1
ATOM 753 C CA . TRP A 1 100 ? -1.904 -0.494 14.436 1.00 78.56 100 TRP A CA 1
ATOM 754 C C . TRP A 1 100 ? -1.095 -0.041 13.225 1.00 78.56 100 TRP A C 1
ATOM 756 O O . TRP A 1 100 ? -0.236 -0.785 12.755 1.00 78.56 100 TRP A O 1
ATOM 766 N N . ARG A 1 101 ? -1.294 1.197 12.761 1.00 75.69 101 ARG A N 1
ATOM 767 C CA . ARG A 1 101 ? -0.407 1.814 11.771 1.00 75.69 101 ARG A CA 1
ATOM 768 C C . ARG A 1 101 ? 1.034 1.846 12.256 1.00 75.69 101 ARG A C 1
ATOM 770 O O . ARG A 1 101 ? 1.920 1.442 11.510 1.00 75.69 101 ARG A O 1
ATOM 777 N N . ASP A 1 102 ? 1.264 2.340 13.466 1.00 76.38 102 ASP A N 1
ATOM 778 C CA . ASP A 1 102 ? 2.617 2.504 13.988 1.00 76.38 102 ASP A CA 1
ATOM 779 C C . ASP A 1 102 ? 3.286 1.123 14.183 1.00 76.38 102 ASP A C 1
ATOM 781 O O . ASP A 1 102 ? 4.466 0.959 13.876 1.00 76.38 102 ASP A O 1
ATOM 785 N N . GLN A 1 103 ? 2.514 0.091 14.550 1.00 78.62 103 GLN A N 1
ATOM 786 C CA . GLN A 1 103 ? 2.988 -1.297 14.625 1.00 78.62 103 GLN A CA 1
ATOM 787 C C . GLN A 1 103 ? 3.360 -1.886 13.253 1.00 78.62 103 GLN A C 1
ATOM 789 O O . GLN A 1 103 ? 4.413 -2.510 13.120 1.00 78.62 103 GLN A O 1
ATOM 794 N N . VAL A 1 104 ? 2.533 -1.685 12.221 1.00 72.88 104 VAL A N 1
ATOM 795 C CA . VAL A 1 104 ? 2.836 -2.164 10.857 1.00 72.88 104 VAL A CA 1
ATOM 796 C C . VAL A 1 104 ? 4.033 -1.420 10.268 1.00 72.88 104 VAL A C 1
ATOM 798 O O . VAL A 1 104 ? 4.909 -2.042 9.670 1.00 72.88 104 VAL A O 1
ATOM 801 N N . ALA A 1 105 ? 4.128 -0.108 10.497 1.00 67.25 105 ALA A N 1
ATOM 802 C CA . ALA A 1 105 ? 5.291 0.686 10.106 1.00 67.25 105 ALA A CA 1
ATOM 803 C C . ALA A 1 105 ? 6.579 0.220 10.812 1.00 67.25 105 ALA A C 1
ATOM 805 O O . ALA A 1 105 ? 7.655 0.274 10.222 1.00 67.25 105 ALA A O 1
ATOM 806 N N . ALA A 1 106 ? 6.471 -0.291 12.043 1.00 72.06 106 ALA A N 1
ATOM 807 C CA . ALA A 1 106 ? 7.572 -0.909 12.781 1.00 72.06 106 ALA A CA 1
ATOM 808 C C . ALA A 1 106 ? 7.903 -2.351 12.328 1.00 72.06 106 ALA A C 1
ATOM 810 O O . ALA A 1 106 ? 8.777 -2.989 12.914 1.00 72.06 106 ALA A O 1
ATOM 811 N N . GLY A 1 107 ? 7.243 -2.866 11.283 1.00 63.28 107 GLY A N 1
ATOM 812 C CA . GLY A 1 107 ? 7.526 -4.175 10.691 1.00 63.28 107 GLY A CA 1
ATOM 813 C C . GLY A 1 107 ? 6.660 -5.321 11.214 1.00 63.28 107 GLY A C 1
ATOM 814 O O . GLY A 1 107 ? 6.959 -6.480 10.924 1.00 63.2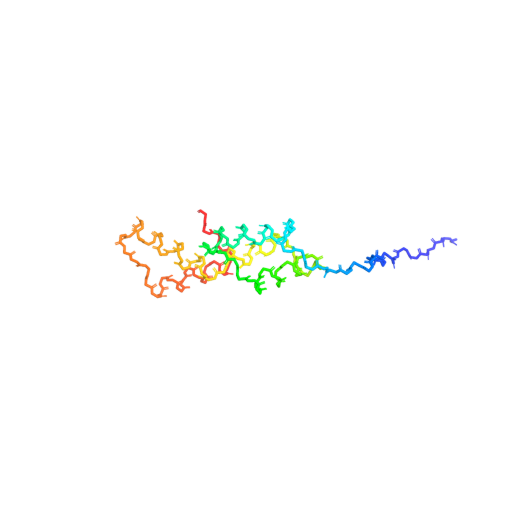8 107 GLY A O 1
ATOM 815 N N . LEU A 1 108 ? 5.587 -5.037 11.964 1.00 66.19 108 LEU A N 1
ATOM 816 C CA . LEU A 1 108 ? 4.617 -6.063 12.339 1.00 66.19 108 LEU A CA 1
ATOM 817 C C . LEU A 1 108 ? 3.846 -6.525 11.094 1.00 66.19 108 LEU A C 1
ATOM 819 O O . LEU A 1 108 ? 3.119 -5.749 10.473 1.00 66.19 108 LEU A O 1
ATOM 823 N N . ALA A 1 109 ? 3.967 -7.806 10.758 1.00 56.81 109 ALA A N 1
ATOM 824 C CA . ALA A 1 109 ? 3.090 -8.434 9.782 1.00 56.81 109 ALA A CA 1
ATOM 825 C C . ALA A 1 109 ? 1.747 -8.760 10.451 1.00 56.81 109 ALA A C 1
ATOM 827 O O . ALA A 1 109 ? 1.708 -9.502 11.431 1.00 56.81 109 ALA A O 1
ATOM 828 N N . ILE A 1 110 ? 0.645 -8.225 9.921 1.00 58.81 110 ILE A N 1
ATOM 829 C CA . ILE A 1 110 ? -0.704 -8.673 10.289 1.00 58.81 110 ILE A CA 1
ATOM 830 C C . ILE A 1 110 ? -0.933 -9.984 9.523 1.00 58.81 110 ILE A C 1
ATOM 832 O O . ILE A 1 110 ? -1.283 -9.951 8.345 1.00 58.81 110 ILE A O 1
ATOM 836 N N . THR A 1 111 ? -0.604 -11.121 10.144 1.00 45.31 111 THR A N 1
ATOM 837 C CA . THR A 1 111 ? -0.781 -12.479 9.586 1.00 45.31 111 THR A CA 1
ATOM 838 C C . THR A 1 111 ? -1.678 -13.306 10.487 1.00 45.31 111 THR A C 1
ATOM 840 O O . THR A 1 111 ? -1.507 -13.195 11.721 1.00 45.31 111 THR A O 1
#